Protein AF-A0AAW2TNZ8-F1 (afdb_monomer_lite)

Foldseek 3Di:
DDDDDQAAEDALVVLCVQAQFCLAAQLNDPQCRVVFPWDAQPVRRGIDNFPRCVLDDPQPDVVQVPCDPGQHPHHHNHHRDDGDALVRVCVVLVLFAAPPDQPPDAPPCDPPRGRRRHRHPLVVPPCQSVRSHHYHYDVVVVVVVVCCVVVVDPPPPPVNPRSD

pLDDT: mean 74.81, std 17.18, range [28.12, 92.56]

Sequence (164 aa):
MEAALMWTVNDLPAYGMASGWSTAGVMGCPICMDDIRAFHLPHGRKACYFNCHRQFLLEHHPYRRNKKAFTKNRVENKVARPRLSENQLLDWVADSSPVVEIPLSLPDDYGNNHKWTKKSIFWDLPYWSKLLIRHNFDVMHIEKMYLIIYSTWPWTSRVRRRII

InterPro domains:
  IPR004242 Transposon, En/Spm-like [PF02992] (1-94)

Radius of gyration: 18.15 Å; chains: 1; bounding box: 38×36×54 Å

Organism: NCBI:txid2727402

Secondary structure (DSSP, 8-state):
-------EEE-HHHHHHHH-B--SSTT--TTTGGG---EE-TTT--EE-TTGGGGGS-TT-HHHH-TTTSSTT----PPPPPPPPHHHHHHHHHTSPBTTS--SS--TTBTTTB-B-SB-GGGGSTTGGG-S-SEEE-HHHHHHHHHHHHHS---TTTGGGT--

Structure (mmCIF, N/CA/C/O backbone):
data_AF-A0AAW2TNZ8-F1
#
_entry.id   AF-A0AAW2TNZ8-F1
#
loop_
_atom_site.group_PDB
_atom_site.id
_atom_site.type_symbol
_atom_site.label_atom_id
_atom_site.label_alt_id
_atom_site.label_comp_id
_atom_site.label_asym_id
_atom_site.label_entity_id
_atom_site.label_seq_id
_atom_site.pdbx_PDB_ins_code
_atom_site.Cartn_x
_atom_site.Cartn_y
_atom_site.Cartn_z
_atom_site.occupancy
_atom_site.B_iso_or_equiv
_atom_site.auth_seq_id
_atom_site.auth_comp_id
_atom_site.auth_asym_id
_atom_site.auth_atom_id
_atom_site.pdbx_PDB_model_num
ATOM 1 N N . MET A 1 1 ? 16.451 -16.918 -26.830 1.00 61.16 1 MET A N 1
ATOM 2 C CA . MET A 1 1 ? 15.992 -17.199 -25.454 1.00 61.16 1 MET A CA 1
ATOM 3 C C . MET A 1 1 ? 15.198 -15.985 -25.021 1.00 61.16 1 MET A C 1
ATOM 5 O O . MET A 1 1 ? 15.759 -14.899 -25.022 1.00 61.16 1 MET A O 1
ATOM 9 N N . GLU A 1 2 ? 13.905 -16.148 -24.766 1.00 82.12 2 GLU A N 1
ATOM 10 C CA . GLU A 1 2 ? 13.036 -15.070 -24.285 1.00 82.12 2 GLU A CA 1
ATOM 11 C C . GLU A 1 2 ? 12.806 -15.268 -22.786 1.00 82.12 2 GLU A C 1
ATOM 13 O O . GLU A 1 2 ? 12.616 -16.398 -22.334 1.00 82.12 2 GLU A O 1
ATOM 18 N N . ALA A 1 3 ? 12.868 -14.186 -22.014 1.00 86.25 3 ALA A N 1
ATOM 19 C CA . ALA A 1 3 ? 12.647 -14.201 -20.574 1.00 86.25 3 ALA A CA 1
ATOM 20 C C . ALA A 1 3 ? 11.565 -13.178 -20.214 1.00 86.25 3 ALA A C 1
ATOM 22 O O . ALA A 1 3 ? 11.548 -12.069 -20.748 1.00 86.25 3 ALA A O 1
ATOM 23 N N . ALA A 1 4 ? 10.673 -13.550 -19.296 1.00 89.69 4 ALA A N 1
ATOM 24 C CA . ALA A 1 4 ? 9.608 -12.688 -18.801 1.00 89.69 4 ALA A CA 1
ATOM 25 C C . ALA A 1 4 ? 9.697 -12.550 -17.276 1.00 89.69 4 ALA A C 1
ATOM 27 O O . ALA A 1 4 ? 9.891 -13.534 -16.561 1.00 89.69 4 ALA A O 1
ATOM 28 N N . LEU A 1 5 ? 9.535 -11.325 -16.774 1.00 90.06 5 LEU A N 1
ATOM 29 C CA . LEU A 1 5 ? 9.490 -11.018 -15.349 1.00 90.06 5 LEU A CA 1
ATOM 30 C C . LEU A 1 5 ? 8.043 -11.116 -14.853 1.00 90.06 5 LEU A C 1
ATOM 32 O O . LEU A 1 5 ? 7.221 -10.262 -15.166 1.00 90.06 5 LEU A O 1
ATOM 36 N N . MET A 1 6 ? 7.724 -12.136 -14.058 1.00 89.38 6 MET A N 1
ATOM 37 C CA . MET A 1 6 ? 6.356 -12.331 -13.554 1.00 89.38 6 MET A CA 1
ATOM 38 C C . MET A 1 6 ? 6.033 -11.464 -12.332 1.00 89.38 6 MET A C 1
ATOM 40 O O . MET A 1 6 ? 4.951 -10.895 -12.251 1.00 89.38 6 MET A O 1
ATOM 44 N N . TRP A 1 7 ? 6.952 -11.381 -11.368 1.00 91.31 7 TRP A N 1
ATOM 45 C CA . TRP A 1 7 ? 6.825 -10.543 -10.176 1.00 91.31 7 TRP A CA 1
ATOM 46 C C . TRP A 1 7 ? 8.186 -10.347 -9.509 1.00 91.31 7 TRP A C 1
ATOM 48 O O . TRP A 1 7 ? 9.113 -11.132 -9.705 1.00 91.31 7 TRP A O 1
ATOM 58 N N . THR A 1 8 ? 8.287 -9.339 -8.648 1.00 90.81 8 THR A N 1
ATOM 59 C CA . THR A 1 8 ? 9.440 -9.135 -7.757 1.00 90.81 8 THR A CA 1
ATOM 60 C C . THR A 1 8 ? 9.052 -9.458 -6.318 1.00 90.81 8 THR A C 1
ATOM 62 O O . THR A 1 8 ? 7.963 -9.069 -5.902 1.00 90.81 8 THR A O 1
ATOM 65 N N . VAL A 1 9 ? 9.925 -10.094 -5.539 1.00 90.50 9 VAL A N 1
ATOM 66 C CA . VAL A 1 9 ? 9.721 -10.315 -4.097 1.00 90.50 9 VAL A CA 1
ATOM 67 C C . VAL A 1 9 ? 10.623 -9.348 -3.339 1.00 90.50 9 VAL A C 1
ATOM 69 O O . VAL A 1 9 ? 11.839 -9.424 -3.471 1.00 90.50 9 VAL A O 1
ATOM 72 N N . ASN A 1 10 ? 10.027 -8.419 -2.594 1.00 87.88 10 ASN A N 1
ATOM 73 C CA . ASN A 1 10 ? 10.745 -7.334 -1.930 1.00 87.88 10 ASN A CA 1
ATOM 74 C C . ASN A 1 10 ? 10.295 -7.190 -0.474 1.00 87.88 10 ASN A C 1
ATOM 76 O O . ASN A 1 10 ? 9.131 -7.434 -0.145 1.00 87.88 10 ASN A O 1
ATOM 80 N N . ASP A 1 11 ? 11.177 -6.703 0.392 1.00 87.06 11 ASP A N 1
ATOM 81 C CA . ASP A 1 11 ? 10.756 -6.148 1.676 1.00 87.06 11 ASP A CA 1
ATOM 82 C C . ASP A 1 11 ? 10.004 -4.809 1.479 1.00 87.06 11 ASP A C 1
ATOM 84 O O . ASP A 1 11 ? 9.852 -4.306 0.363 1.00 87.06 11 ASP A O 1
ATOM 88 N N . LEU A 1 12 ? 9.465 -4.225 2.554 1.00 80.19 12 LEU A N 1
ATOM 89 C CA . LEU A 1 12 ? 8.637 -3.016 2.445 1.00 80.19 12 LEU A CA 1
ATOM 90 C C . LEU A 1 12 ? 9.410 -1.780 1.916 1.00 80.19 12 LEU A C 1
ATOM 92 O O . LEU A 1 12 ? 8.848 -1.046 1.095 1.00 80.19 12 LEU A O 1
ATOM 96 N N . PRO A 1 13 ? 10.669 -1.516 2.323 1.00 83.81 13 PRO A N 1
ATOM 97 C CA . PRO A 1 13 ? 11.474 -0.449 1.725 1.00 83.81 13 PRO A CA 1
ATOM 98 C C . PRO A 1 13 ? 11.820 -0.697 0.251 1.00 83.81 13 PRO A C 1
ATOM 100 O O . PRO A 1 13 ? 11.603 0.191 -0.580 1.00 83.81 13 PRO A O 1
ATOM 103 N N . ALA A 1 14 ? 12.300 -1.893 -0.106 1.00 87.19 14 ALA A N 1
ATOM 104 C CA . ALA A 1 14 ? 12.645 -2.216 -1.487 1.00 87.19 14 ALA A CA 1
ATOM 105 C C . ALA A 1 14 ? 11.408 -2.234 -2.385 1.00 87.19 14 ALA A C 1
ATOM 107 O O . ALA A 1 14 ? 11.492 -1.795 -3.530 1.00 87.19 14 ALA A O 1
ATOM 108 N N . TYR A 1 15 ? 10.238 -2.620 -1.864 1.00 87.56 15 TYR A N 1
ATOM 109 C CA . TYR A 1 15 ? 8.968 -2.477 -2.572 1.00 87.56 15 TYR A CA 1
ATOM 110 C C . TYR A 1 15 ? 8.757 -1.029 -3.015 1.00 87.56 15 TYR A C 1
ATOM 112 O O . TYR A 1 15 ? 8.417 -0.780 -4.173 1.00 87.56 15 TYR A O 1
ATOM 120 N N . GLY A 1 16 ? 8.947 -0.065 -2.110 1.00 86.94 16 GLY A N 1
ATOM 121 C CA . GLY A 1 16 ? 8.733 1.342 -2.435 1.00 86.94 16 GLY A CA 1
ATOM 122 C C . GLY A 1 16 ? 9.697 1.840 -3.510 1.00 86.94 16 GLY A C 1
ATOM 123 O O . GLY A 1 16 ? 9.293 2.517 -4.453 1.00 86.94 16 GLY A O 1
ATOM 124 N N . MET A 1 17 ?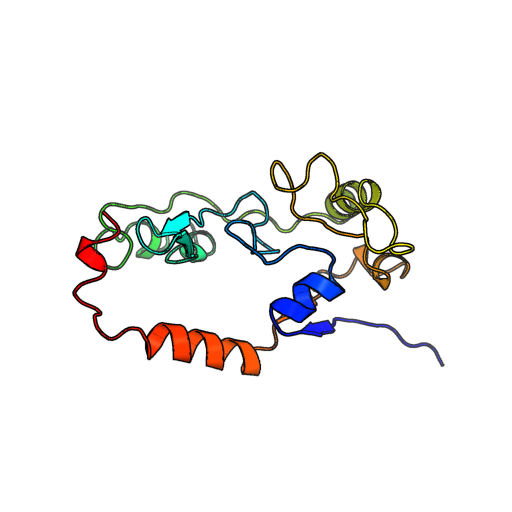 10.957 1.409 -3.441 1.00 85.62 17 MET A N 1
ATOM 125 C CA . MET A 1 17 ? 11.956 1.728 -4.463 1.00 85.62 17 MET A CA 1
ATOM 126 C C . MET A 1 17 ? 11.677 1.059 -5.814 1.00 85.62 17 MET A C 1
ATOM 128 O O . MET A 1 17 ? 11.908 1.682 -6.849 1.00 85.62 17 MET A O 1
ATOM 132 N N . ALA A 1 18 ? 11.205 -0.186 -5.818 1.00 87.81 18 ALA A N 1
ATOM 133 C CA . ALA A 1 18 ? 10.949 -0.966 -7.026 1.00 87.81 18 ALA A CA 1
ATOM 134 C C . ALA A 1 18 ? 9.658 -0.538 -7.731 1.00 87.81 18 ALA A C 1
ATOM 136 O O . ALA A 1 18 ? 9.623 -0.470 -8.956 1.00 87.81 18 ALA A O 1
ATOM 137 N N . SER A 1 19 ? 8.608 -0.238 -6.968 1.00 86.19 19 SER A N 1
ATOM 138 C CA . SER A 1 19 ? 7.322 0.213 -7.508 1.00 86.19 19 SER A CA 1
ATOM 139 C C . SER A 1 19 ? 7.322 1.695 -7.862 1.00 86.19 19 SER A C 1
ATOM 141 O O . SER A 1 19 ? 6.662 2.084 -8.818 1.00 86.19 19 SER A O 1
ATOM 143 N N . GLY A 1 20 ? 8.069 2.511 -7.114 1.00 86.50 20 GLY A N 1
ATOM 144 C CA . GLY A 1 20 ? 7.953 3.966 -7.149 1.00 86.50 20 GLY A CA 1
ATOM 145 C C . GLY A 1 20 ? 6.859 4.512 -6.229 1.00 86.50 20 GLY A C 1
ATOM 146 O O . GLY A 1 20 ? 6.628 5.715 -6.222 1.00 86.50 20 GLY A O 1
ATOM 147 N N . TRP A 1 21 ? 6.188 3.670 -5.435 1.00 85.50 21 TRP A N 1
ATOM 148 C CA . TRP A 1 21 ? 5.239 4.108 -4.409 1.00 85.50 21 TRP A CA 1
ATOM 149 C C . TRP A 1 21 ? 5.948 4.341 -3.072 1.00 85.50 21 TRP A C 1
ATOM 151 O O . TRP A 1 21 ? 6.548 3.425 -2.511 1.00 85.50 21 TRP A O 1
ATOM 161 N N . SER A 1 22 ? 5.842 5.539 -2.497 1.00 85.00 22 SER A N 1
ATOM 162 C CA . SER A 1 22 ? 6.395 5.806 -1.167 1.00 85.00 22 SER A CA 1
ATOM 163 C C . SER A 1 22 ? 5.628 5.042 -0.085 1.00 85.00 22 SER A C 1
ATOM 165 O O . SER A 1 22 ? 4.448 5.281 0.177 1.00 85.00 22 SER A O 1
ATOM 167 N N . THR A 1 23 ? 6.327 4.131 0.593 1.00 83.50 23 THR A N 1
ATOM 168 C CA . THR A 1 23 ? 5.791 3.332 1.707 1.00 83.50 23 THR A CA 1
ATOM 169 C C . THR A 1 23 ? 5.857 4.062 3.054 1.00 83.50 23 THR A C 1
ATOM 171 O O . THR A 1 23 ? 5.410 3.539 4.076 1.00 83.50 23 THR A O 1
ATOM 174 N N . ALA A 1 24 ? 6.376 5.294 3.080 1.00 82.38 24 ALA A N 1
ATOM 175 C CA . ALA A 1 24 ? 6.514 6.095 4.291 1.00 82.38 24 ALA A CA 1
ATOM 176 C C . ALA A 1 24 ? 5.186 6.745 4.721 1.00 82.38 24 ALA A C 1
ATOM 178 O O . ALA A 1 24 ? 4.361 7.131 3.894 1.00 82.38 24 ALA A O 1
ATOM 179 N N . GLY A 1 25 ? 4.995 6.961 6.025 1.00 83.38 25 GLY A N 1
ATOM 180 C CA . GLY A 1 25 ? 3.825 7.660 6.580 1.00 83.38 25 GLY A CA 1
ATOM 181 C C . GLY A 1 25 ? 2.534 6.832 6.554 1.00 83.38 25 GLY A C 1
ATOM 182 O O . GLY A 1 25 ? 2.586 5.609 6.567 1.00 83.38 25 GLY A O 1
ATOM 183 N N . VAL A 1 26 ? 1.372 7.500 6.570 1.00 83.06 26 VAL A N 1
ATOM 184 C CA . VAL A 1 26 ? 0.034 6.870 6.692 1.00 83.06 26 VAL A CA 1
ATOM 185 C C . VAL A 1 26 ? -0.470 6.229 5.392 1.00 83.06 26 VAL A C 1
ATOM 187 O O . VAL A 1 26 ? -1.024 5.137 5.431 1.00 83.06 26 VAL A O 1
ATOM 190 N N . MET A 1 27 ? -0.222 6.852 4.236 1.00 83.94 27 MET A N 1
ATOM 191 C CA . MET A 1 27 ? -0.556 6.293 2.910 1.00 83.94 27 MET A CA 1
ATOM 192 C C . MET A 1 27 ? 0.493 5.293 2.382 1.00 83.94 27 MET A C 1
ATOM 194 O O . MET A 1 27 ? 0.796 5.259 1.197 1.00 83.94 27 MET A O 1
ATOM 198 N N . GLY A 1 28 ? 1.118 4.506 3.258 1.00 81.50 28 GLY A N 1
ATOM 199 C CA . GLY A 1 28 ? 2.214 3.615 2.863 1.00 81.50 28 GLY A CA 1
ATOM 200 C C . GLY A 1 28 ? 1.768 2.310 2.200 1.00 81.50 28 GLY A C 1
ATOM 201 O O . GLY A 1 28 ? 2.595 1.598 1.639 1.00 81.50 28 GLY A O 1
ATOM 202 N N . CYS A 1 29 ? 0.478 1.968 2.251 1.00 81.44 29 CYS A N 1
ATOM 203 C CA . CYS A 1 29 ? -0.018 0.728 1.660 1.00 81.44 29 CYS A CA 1
ATOM 204 C C . CYS A 1 29 ? -0.225 0.893 0.148 1.00 81.44 29 CYS A C 1
ATOM 206 O O . CYS A 1 29 ? -1.096 1.664 -0.242 1.00 81.44 29 CYS A O 1
ATOM 208 N N . PRO A 1 30 ? 0.458 0.116 -0.704 1.00 78.38 30 PRO A N 1
ATOM 209 C CA . PRO A 1 30 ? 0.311 0.215 -2.156 1.00 78.38 30 PRO A CA 1
ATOM 210 C C . PRO A 1 30 ? -0.996 -0.400 -2.685 1.00 78.38 30 PRO A C 1
ATOM 212 O O . PRO A 1 30 ? -1.327 -0.231 -3.850 1.00 78.38 30 PRO A O 1
ATOM 215 N N . ILE A 1 31 ? -1.734 -1.137 -1.845 1.00 80.06 31 ILE A N 1
ATOM 216 C CA . ILE A 1 31 ? -3.024 -1.747 -2.205 1.00 80.06 31 ILE A CA 1
ATOM 217 C C . ILE A 1 31 ? -4.168 -0.776 -1.906 1.00 80.06 31 ILE A C 1
ATOM 219 O O . ILE A 1 31 ? -5.019 -0.533 -2.752 1.00 80.06 31 ILE A O 1
ATOM 223 N N . CYS A 1 32 ? -4.192 -0.229 -0.688 1.00 81.19 32 CYS A N 1
ATOM 224 C CA . CYS A 1 32 ? -5.216 0.736 -0.285 1.00 81.19 32 CYS A CA 1
ATOM 225 C C . CYS A 1 32 ? -4.928 2.135 -0.838 1.00 81.19 32 CYS A C 1
ATOM 227 O O . CYS A 1 32 ? -5.863 2.879 -1.092 1.00 81.19 32 CYS A O 1
ATOM 229 N N . MET A 1 33 ? -3.650 2.482 -1.007 1.00 81.19 33 MET A N 1
ATOM 230 C CA . MET A 1 33 ? -3.176 3.796 -1.438 1.00 81.19 33 MET A CA 1
ATOM 231 C C . MET A 1 33 ? -3.754 4.929 -0.570 1.00 81.19 33 MET A C 1
ATOM 233 O O . MET A 1 33 ? -3.638 4.879 0.656 1.00 81.19 33 MET A O 1
ATOM 237 N N . ASP A 1 34 ? -4.371 5.922 -1.199 1.00 80.56 34 ASP A N 1
ATOM 238 C CA . ASP A 1 34 ? -5.124 7.037 -0.617 1.00 80.56 34 ASP A CA 1
ATOM 239 C C . ASP A 1 34 ? -6.370 6.589 0.164 1.00 80.56 34 ASP A C 1
ATOM 241 O O . ASP A 1 34 ? -6.794 7.256 1.105 1.00 80.56 34 ASP A O 1
ATOM 245 N N . ASP A 1 35 ? -6.920 5.411 -0.137 1.00 81.88 35 ASP A N 1
ATOM 246 C CA . ASP A 1 35 ? -8.146 4.904 0.486 1.00 81.88 35 ASP A CA 1
ATOM 247 C C . ASP A 1 35 ? -7.924 4.322 1.902 1.00 81.88 35 ASP A C 1
ATOM 249 O O . ASP A 1 35 ? -8.864 3.881 2.585 1.00 81.88 35 ASP A O 1
ATOM 253 N N . ILE A 1 36 ? -6.672 4.306 2.376 1.00 83.12 36 ILE A N 1
ATOM 254 C CA . ILE A 1 36 ? -6.300 3.696 3.651 1.00 83.12 36 ILE A CA 1
ATOM 255 C C . ILE A 1 36 ? -6.752 4.502 4.871 1.00 83.12 36 ILE A C 1
ATOM 257 O O . ILE A 1 36 ? -6.577 5.709 4.966 1.00 83.12 36 ILE A O 1
ATOM 261 N N . ARG A 1 37 ? -7.256 3.799 5.895 1.00 80.25 37 ARG A N 1
ATOM 262 C CA . ARG A 1 37 ? -7.691 4.401 7.173 1.00 80.25 37 ARG A CA 1
ATOM 263 C C . ARG A 1 37 ? -6.628 4.380 8.272 1.00 80.25 37 ARG A C 1
ATOM 265 O O . ARG A 1 37 ? -6.973 4.328 9.458 1.00 80.25 37 ARG A O 1
ATOM 272 N N . ALA A 1 38 ? -5.359 4.345 7.880 1.00 83.81 38 ALA A N 1
ATOM 273 C CA . ALA A 1 38 ? -4.254 4.423 8.821 1.00 83.81 38 ALA A CA 1
ATOM 274 C C . ALA A 1 38 ? -4.224 5.809 9.484 1.00 83.81 38 ALA A C 1
ATOM 276 O O . ALA A 1 38 ? -4.801 6.773 8.986 1.00 83.81 38 ALA A O 1
ATOM 277 N N . PHE A 1 39 ? -3.599 5.900 10.651 1.00 85.50 39 PHE A N 1
ATOM 278 C CA . PHE A 1 39 ? -3.589 7.123 11.454 1.00 85.50 39 PHE A CA 1
ATOM 279 C C . PHE A 1 39 ? -2.254 7.279 12.172 1.00 85.50 39 PHE A C 1
ATOM 281 O O . PHE A 1 39 ? -1.544 6.300 12.394 1.00 85.50 39 PHE A O 1
ATOM 288 N N . HIS A 1 40 ? -1.901 8.503 12.553 1.00 86.00 40 HIS A N 1
ATOM 289 C CA . HIS A 1 40 ? -0.732 8.734 13.394 1.00 86.00 40 HIS A CA 1
ATOM 290 C C . HIS A 1 40 ? -1.082 8.497 14.864 1.00 86.00 40 HIS A C 1
ATOM 292 O O . HIS A 1 40 ? -2.131 8.927 15.342 1.00 86.00 40 HIS A O 1
ATOM 298 N N . LEU A 1 41 ? -0.197 7.825 15.601 1.00 84.69 41 LEU A N 1
ATOM 299 C CA . LEU A 1 41 ? -0.336 7.706 17.051 1.00 84.69 41 LEU A CA 1
ATOM 300 C C . LEU A 1 41 ? -0.171 9.093 17.698 1.00 84.69 41 LEU A C 1
ATOM 302 O O . LEU A 1 41 ? 0.858 9.722 17.449 1.00 84.69 41 LEU A O 1
ATOM 306 N N . PRO A 1 42 ? -1.087 9.545 18.577 1.00 83.44 42 PRO A N 1
ATOM 307 C CA . PRO A 1 42 ? -1.049 10.903 19.135 1.00 83.44 42 PRO A CA 1
ATOM 308 C C . PRO A 1 42 ? 0.281 11.257 19.812 1.00 83.44 42 PRO A C 1
ATOM 310 O O . PRO A 1 42 ? 0.832 12.333 19.608 1.00 83.44 42 PRO A O 1
ATOM 313 N N . HIS A 1 43 ? 0.834 10.316 20.579 1.00 84.62 43 HIS A N 1
ATOM 314 C CA . HIS A 1 43 ? 2.061 10.532 21.350 1.00 84.62 43 HIS A CA 1
ATOM 315 C C . HIS A 1 43 ? 3.329 10.069 20.627 1.00 84.62 43 HIS A C 1
ATOM 317 O O . HIS A 1 43 ? 4.413 10.562 20.912 1.00 84.62 43 HIS A O 1
ATOM 323 N N . GLY A 1 44 ? 3.207 9.114 19.700 1.00 81.88 44 GLY A N 1
ATOM 324 C CA . GLY A 1 44 ? 4.354 8.555 18.982 1.00 81.88 44 GLY A CA 1
ATOM 325 C C . GLY A 1 44 ? 4.625 9.222 17.638 1.00 81.88 44 GLY A C 1
ATOM 326 O O . GLY A 1 44 ? 5.700 9.022 17.085 1.00 81.88 44 GLY A O 1
ATOM 327 N N . ARG A 1 45 ? 3.638 9.935 17.074 1.00 81.38 45 ARG A N 1
ATOM 328 C CA . ARG A 1 45 ? 3.627 10.504 15.711 1.00 81.38 45 ARG A CA 1
ATOM 329 C C . ARG A 1 45 ? 3.982 9.510 14.592 1.00 81.38 45 ARG A C 1
ATOM 331 O O . ARG A 1 45 ? 4.156 9.902 13.448 1.00 81.38 45 ARG A O 1
ATOM 338 N N . LYS A 1 46 ? 4.053 8.212 14.901 1.00 83.94 46 LYS A N 1
ATOM 339 C CA . LYS A 1 46 ? 4.282 7.127 13.945 1.00 83.94 46 LYS A CA 1
ATOM 340 C C . LYS A 1 46 ? 2.968 6.737 13.286 1.00 83.94 46 LYS A C 1
ATOM 342 O O . LYS A 1 46 ? 1.933 6.685 13.956 1.00 83.94 46 LYS A O 1
ATOM 347 N N . ALA A 1 47 ? 3.026 6.436 11.993 1.00 84.56 47 ALA A N 1
ATOM 348 C CA . ALA A 1 47 ? 1.900 5.871 11.267 1.00 84.56 47 ALA A CA 1
ATOM 349 C C . ALA A 1 47 ? 1.541 4.489 11.832 1.00 84.56 47 ALA A C 1
ATOM 351 O O . ALA A 1 47 ? 2.411 3.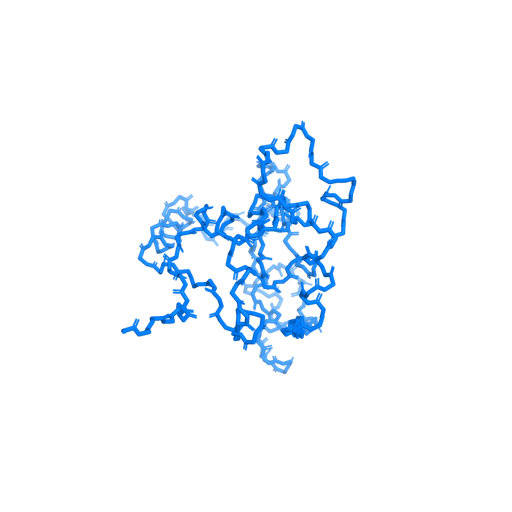659 12.102 1.00 84.56 47 ALA A O 1
ATOM 352 N N . CYS A 1 48 ? 0.250 4.253 12.019 1.00 84.06 48 CYS A N 1
ATOM 353 C CA . CYS A 1 48 ? -0.304 3.032 12.565 1.00 84.06 48 CYS A CA 1
ATOM 354 C C . CYS A 1 48 ? -1.379 2.485 11.630 1.00 84.06 48 CYS A C 1
ATOM 356 O O . CYS A 1 48 ? -2.310 3.186 11.232 1.00 84.06 48 CYS A O 1
ATOM 358 N N . TYR A 1 49 ? -1.257 1.195 11.338 1.00 81.25 49 TYR A N 1
ATOM 359 C CA . TYR A 1 49 ? -2.155 0.440 10.465 1.00 81.25 49 TYR A CA 1
ATOM 360 C C . TYR A 1 49 ? -3.081 -0.494 11.257 1.00 81.25 49 TYR A C 1
ATOM 362 O O . TYR A 1 49 ? -3.755 -1.363 10.697 1.00 81.25 49 TYR A O 1
ATOM 370 N N . PHE A 1 50 ? -3.121 -0.333 12.583 1.00 84.81 50 PHE A N 1
ATOM 371 C CA . PHE A 1 50 ? -3.899 -1.187 13.470 1.00 84.81 50 PHE A CA 1
ATOM 372 C C . PHE A 1 50 ? -5.380 -1.183 13.067 1.00 84.81 50 PHE A C 1
ATOM 374 O O . PHE A 1 50 ? -5.993 -0.133 12.877 1.00 84.81 50 PHE A O 1
ATOM 381 N N . ASN A 1 51 ? -5.952 -2.381 12.922 1.00 82.75 51 ASN A N 1
ATOM 382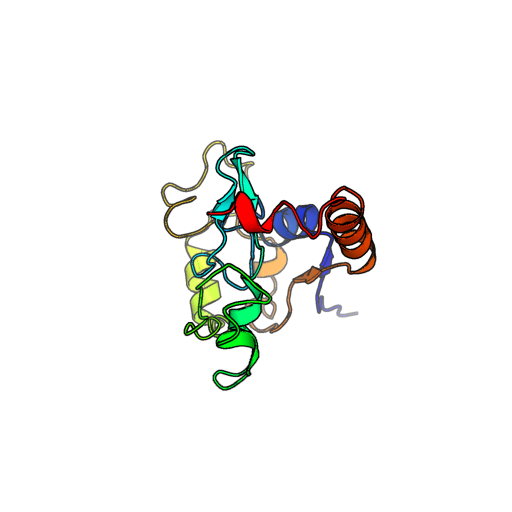 C CA . ASN A 1 51 ? -7.335 -2.640 12.495 1.00 82.75 51 ASN A CA 1
ATOM 383 C C . ASN A 1 51 ? -7.736 -2.150 11.098 1.00 82.75 51 ASN A C 1
ATOM 385 O O . ASN A 1 51 ? -8.908 -2.280 10.742 1.00 82.75 51 ASN A O 1
ATOM 389 N N . CYS A 1 52 ? -6.799 -1.655 10.288 1.00 82.44 52 CYS A N 1
ATOM 390 C CA . CYS A 1 52 ? -7.086 -1.243 8.912 1.00 82.44 52 CYS A CA 1
ATOM 391 C C . CYS A 1 52 ? -7.342 -2.441 7.985 1.00 82.44 52 CYS A C 1
ATOM 393 O O . CYS A 1 52 ? -7.968 -2.285 6.947 1.00 82.44 52 CYS A O 1
ATOM 395 N N . HIS A 1 53 ? -6.920 -3.651 8.363 1.00 84.19 53 HIS A N 1
ATOM 396 C CA . HIS A 1 53 ? -7.129 -4.870 7.576 1.00 84.19 53 HIS A CA 1
ATOM 397 C C . HIS A 1 53 ? -8.587 -5.369 7.577 1.00 84.19 53 HIS A C 1
ATOM 399 O O . HIS A 1 53 ? -8.965 -6.172 6.729 1.00 84.19 53 HIS A O 1
ATOM 405 N N . ARG A 1 54 ? -9.437 -4.901 8.505 1.00 88.12 54 ARG A N 1
ATOM 406 C CA . ARG A 1 54 ? -10.837 -5.361 8.617 1.00 88.12 54 ARG A CA 1
ATOM 407 C C . ARG A 1 54 ? -11.675 -5.033 7.377 1.00 88.12 54 ARG A C 1
ATOM 409 O O . ARG A 1 54 ? -12.666 -5.715 7.137 1.00 88.12 54 ARG A O 1
ATOM 416 N N . GLN A 1 55 ? -11.266 -4.038 6.589 1.00 86.88 55 GLN A N 1
ATOM 417 C CA . GLN A 1 55 ? -11.907 -3.681 5.320 1.00 86.88 55 GLN A CA 1
ATOM 418 C C . GLN A 1 55 ? -11.812 -4.788 4.255 1.00 86.88 55 GLN A C 1
ATOM 420 O O . GLN A 1 55 ? -12.619 -4.806 3.333 1.00 86.88 55 GLN A O 1
ATOM 425 N N . PHE A 1 56 ? -10.867 -5.726 4.391 1.00 87.31 56 PHE A N 1
ATOM 426 C CA . PHE A 1 56 ? -10.703 -6.862 3.474 1.00 87.31 56 PHE A CA 1
ATOM 427 C C . PHE A 1 56 ? -11.556 -8.079 3.848 1.00 87.31 56 PHE A C 1
ATOM 429 O O . PHE A 1 56 ? -11.649 -9.027 3.078 1.00 87.31 56 PHE A O 1
ATOM 436 N N . LEU A 1 57 ? -12.182 -8.074 5.028 1.00 90.00 57 LEU A N 1
ATOM 437 C CA . LEU A 1 57 ? -13.119 -9.127 5.416 1.00 90.00 57 LEU A CA 1
ATOM 438 C C . LEU A 1 57 ? -14.415 -8.995 4.612 1.00 90.00 57 LEU A C 1
ATOM 440 O O . LEU A 1 57 ? -14.773 -7.890 4.218 1.00 90.00 57 LEU A O 1
ATOM 444 N N . LEU A 1 58 ? -15.181 -10.074 4.454 1.00 89.25 58 LEU A N 1
ATOM 445 C CA . LEU A 1 58 ? -16.531 -9.999 3.877 1.00 89.25 58 LEU A CA 1
ATOM 446 C C . LEU A 1 58 ? -17.416 -9.012 4.651 1.00 89.25 58 LEU A C 1
ATOM 448 O O . LEU A 1 58 ? -17.271 -8.874 5.865 1.00 89.25 58 LEU A O 1
ATOM 452 N N . GLU A 1 59 ? -18.343 -8.340 3.970 1.00 89.69 59 GLU A N 1
ATOM 453 C CA . GLU A 1 59 ? -19.159 -7.258 4.542 1.00 89.69 59 GLU A CA 1
ATOM 454 C C . GLU A 1 59 ? -19.966 -7.685 5.780 1.00 89.69 59 GLU A C 1
ATOM 456 O O . GLU A 1 59 ? -20.078 -6.946 6.761 1.00 89.69 59 GLU A O 1
ATOM 461 N N . HIS A 1 60 ? -20.456 -8.922 5.784 1.00 89.62 60 HIS A N 1
ATOM 462 C CA . HIS A 1 60 ? -21.216 -9.492 6.897 1.00 89.62 60 HIS A CA 1
ATOM 463 C C . HIS A 1 60 ? -20.346 -10.209 7.940 1.00 89.62 60 HIS A C 1
ATOM 465 O O . HIS A 1 60 ? -20.873 -10.812 8.874 1.00 89.62 60 HIS A O 1
ATOM 471 N N . HIS A 1 61 ? -19.016 -10.137 7.828 1.00 92.56 61 HIS A N 1
ATOM 472 C CA . HIS A 1 61 ? -18.122 -10.822 8.753 1.00 92.56 61 HIS A CA 1
ATOM 473 C C . HIS A 1 61 ? -18.284 -10.276 10.191 1.00 92.56 61 HIS A C 1
ATOM 475 O O . HIS A 1 61 ? -18.150 -9.063 10.399 1.00 92.56 61 HIS A O 1
ATOM 481 N N . PRO A 1 62 ? -18.479 -11.122 11.226 1.00 92.00 62 PRO A N 1
ATOM 482 C CA . PRO A 1 62 ? -18.735 -10.674 12.604 1.00 92.00 62 PRO A CA 1
ATOM 483 C C . PRO A 1 62 ? -17.681 -9.702 13.149 1.00 92.00 62 PRO A C 1
ATOM 485 O O . PRO A 1 62 ? -17.985 -8.745 13.868 1.00 92.00 62 PRO A O 1
ATOM 488 N N . TYR A 1 63 ? -16.419 -9.889 12.754 1.00 90.88 63 TYR A N 1
ATOM 489 C CA . TYR A 1 63 ? -15.326 -9.005 13.163 1.00 90.88 63 TYR A CA 1
ATOM 490 C C . TYR A 1 63 ? -15.443 -7.581 12.630 1.00 90.88 63 TYR A C 1
ATOM 492 O O . TYR 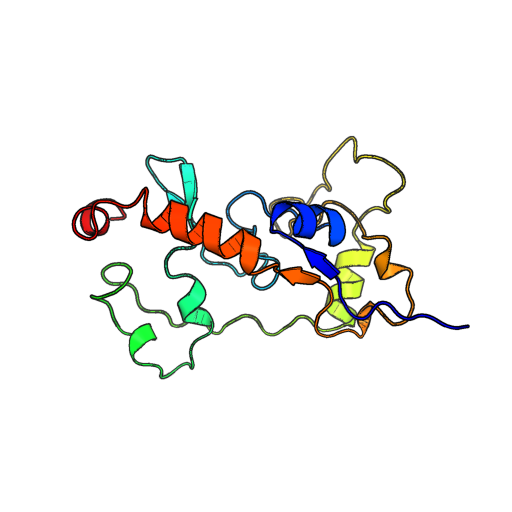A 1 63 ? -14.864 -6.696 13.250 1.00 90.88 63 TYR A O 1
ATOM 500 N N . ARG A 1 64 ? -16.225 -7.294 11.583 1.00 90.62 64 ARG A N 1
ATOM 501 C CA . ARG A 1 64 ? -16.520 -5.912 11.156 1.00 90.62 64 ARG A CA 1
ATOM 502 C C . ARG A 1 64 ? -17.401 -5.157 12.153 1.00 90.62 64 ARG A C 1
ATOM 504 O O . ARG A 1 64 ? -17.255 -3.948 12.301 1.00 90.62 64 ARG A O 1
ATOM 511 N N . ARG A 1 65 ? -18.226 -5.860 12.935 1.00 90.62 65 ARG A N 1
ATOM 512 C CA . ARG A 1 65 ? -19.132 -5.270 13.944 1.00 90.62 65 ARG A CA 1
ATOM 513 C C . ARG A 1 65 ? -18.622 -5.395 15.381 1.00 90.62 65 ARG A C 1
ATOM 515 O O . ARG A 1 65 ? -19.204 -4.823 16.299 1.00 90.62 65 ARG A O 1
ATOM 522 N N . ASN A 1 66 ? -17.508 -6.096 15.590 1.00 88.94 66 ASN A N 1
ATOM 523 C CA . ASN A 1 66 ? -16.933 -6.302 16.915 1.00 88.94 66 ASN A CA 1
ATOM 524 C C . ASN A 1 66 ? -16.299 -5.012 17.479 1.00 88.94 66 ASN A C 1
ATOM 526 O O . ASN A 1 66 ? -15.159 -4.667 17.173 1.00 88.94 66 ASN A O 1
ATOM 530 N N . LYS A 1 67 ? -17.046 -4.318 18.345 1.00 88.19 67 LYS A N 1
ATOM 531 C CA . LYS A 1 67 ? -16.635 -3.076 19.031 1.00 88.19 67 LYS A CA 1
ATOM 532 C C . LYS A 1 67 ? -15.729 -3.301 20.249 1.00 88.19 67 LYS A C 1
ATOM 534 O O . LYS A 1 67 ? -15.239 -2.329 20.824 1.00 88.19 67 LYS A O 1
ATOM 539 N N . LYS A 1 68 ? -15.555 -4.559 20.677 1.00 85.56 68 LYS A N 1
ATOM 540 C CA . LYS A 1 68 ? -14.807 -4.925 21.887 1.00 85.56 68 LYS A CA 1
ATOM 541 C C . LYS A 1 68 ? -13.385 -5.364 21.544 1.00 85.56 68 LYS A C 1
ATOM 543 O O . LYS A 1 68 ? -12.444 -4.808 22.096 1.00 85.56 68 LYS A O 1
ATOM 548 N N . ALA A 1 69 ? -13.207 -6.348 20.663 1.00 84.12 69 ALA A N 1
ATOM 549 C CA . ALA A 1 69 ? -11.898 -6.955 20.386 1.00 84.12 69 ALA A CA 1
ATOM 550 C C . ALA A 1 69 ? -10.916 -6.017 19.659 1.00 84.12 69 ALA A C 1
ATOM 552 O O . ALA A 1 69 ? -9.710 -6.159 19.817 1.00 84.12 69 ALA A O 1
ATOM 553 N N . PHE A 1 70 ? -11.435 -5.044 18.909 1.00 86.81 70 PHE A N 1
ATOM 554 C CA . PHE A 1 70 ? -10.653 -4.124 18.081 1.00 86.81 70 PHE A CA 1
ATOM 555 C C . PHE A 1 70 ? -10.654 -2.700 18.668 1.00 86.81 70 PHE A C 1
ATOM 557 O O . PHE A 1 70 ? -10.743 -2.510 19.882 1.00 86.81 70 PHE A O 1
ATOM 564 N N . THR A 1 71 ? -10.542 -1.680 17.812 1.00 81.94 71 THR A N 1
ATOM 565 C CA . THR A 1 71 ? -10.658 -0.270 18.198 1.00 81.94 71 THR A CA 1
ATOM 566 C C . THR A 1 71 ? -12.004 -0.046 18.883 1.00 81.94 71 THR A C 1
ATOM 568 O O . THR A 1 71 ? -13.056 -0.364 18.317 1.00 81.94 71 THR A O 1
ATOM 571 N N . LYS A 1 72 ? -11.956 0.489 20.109 1.00 83.31 72 LYS A N 1
ATOM 572 C CA . LYS A 1 72 ? -13.132 0.656 20.965 1.00 83.31 72 LYS A CA 1
ATOM 573 C C . LYS A 1 72 ? -14.220 1.417 20.214 1.00 83.31 72 LYS A C 1
ATOM 575 O O . LYS A 1 72 ? -13.955 2.451 19.610 1.00 83.31 72 LYS A O 1
ATOM 580 N N . ASN A 1 73 ? -15.439 0.889 20.266 1.00 85.38 73 ASN A N 1
ATOM 581 C CA . ASN A 1 73 ? -16.632 1.498 19.674 1.00 85.38 73 ASN A CA 1
ATOM 582 C C . ASN A 1 73 ? -16.573 1.721 18.148 1.00 85.38 73 ASN A C 1
ATOM 584 O O . ASN A 1 73 ? -17.441 2.405 17.613 1.00 85.38 73 ASN A O 1
ATOM 588 N N . ARG A 1 74 ? -15.628 1.100 17.423 1.00 85.50 74 ARG A N 1
ATOM 589 C CA . ARG A 1 74 ? -15.473 1.280 15.970 1.00 85.50 74 ARG A CA 1
ATOM 590 C C . ARG A 1 74 ? -15.969 0.079 15.164 1.00 85.50 74 ARG A C 1
ATOM 592 O O . ARG A 1 74 ? -15.454 -1.038 15.277 1.00 85.50 74 ARG A O 1
ATOM 599 N N . VAL A 1 75 ? -16.915 0.340 14.270 1.00 89.19 75 VAL A N 1
ATOM 600 C CA . VAL A 1 75 ? -17.408 -0.616 13.267 1.00 89.19 75 VAL A CA 1
ATOM 601 C C . VAL A 1 75 ? -16.683 -0.375 11.936 1.00 89.19 75 VAL A C 1
ATOM 603 O O . VAL A 1 75 ? -16.377 0.768 11.591 1.00 89.19 75 VAL A O 1
ATOM 606 N N . GLU A 1 76 ? -16.348 -1.450 11.220 1.00 89.50 76 GLU A N 1
ATOM 607 C CA . GLU A 1 76 ? -15.940 -1.374 9.812 1.00 89.50 76 GLU A CA 1
ATOM 608 C C . GLU A 1 76 ? -17.174 -1.503 8.927 1.00 89.50 76 GLU A C 1
ATOM 610 O O . GLU A 1 76 ? -17.806 -2.557 8.924 1.00 89.50 76 GLU A O 1
ATOM 615 N N . ASN A 1 77 ? -17.470 -0.471 8.148 1.00 87.12 77 ASN A N 1
ATOM 616 C CA . ASN A 1 77 ? -18.497 -0.530 7.108 1.00 87.12 77 ASN A CA 1
ATOM 617 C C . ASN A 1 77 ? -17.890 -0.349 5.714 1.00 87.12 77 ASN A C 1
ATOM 619 O O . ASN A 1 77 ? -18.589 -0.505 4.723 1.00 87.12 77 ASN A O 1
ATOM 623 N N . LYS A 1 78 ? -16.597 -0.015 5.617 1.00 83.38 78 LYS A N 1
ATOM 624 C CA . LYS A 1 78 ? -15.971 0.285 4.336 1.00 83.38 78 LYS A CA 1
ATOM 625 C C . LYS A 1 78 ? -15.654 -1.013 3.601 1.00 83.38 78 LYS A C 1
ATOM 627 O O . LYS A 1 78 ? -15.173 -1.979 4.204 1.00 83.38 78 LYS A O 1
ATOM 632 N N . VAL A 1 79 ? -15.946 -1.053 2.311 1.00 83.94 79 VAL A N 1
ATOM 633 C CA . VAL A 1 79 ? -15.514 -2.143 1.434 1.00 83.94 79 VAL A CA 1
ATOM 634 C C . VAL A 1 79 ? -14.078 -1.854 1.014 1.00 83.94 79 VAL A C 1
ATOM 636 O O . VAL A 1 79 ? -13.723 -0.695 0.810 1.00 83.94 79 VAL A O 1
ATOM 639 N N . ALA A 1 80 ? -13.237 -2.886 0.948 1.00 84.06 80 ALA A N 1
ATOM 640 C CA . ALA A 1 80 ? -11.890 -2.725 0.421 1.00 84.06 80 ALA A CA 1
ATOM 641 C C . ALA A 1 80 ? -11.947 -2.120 -0.984 1.00 84.06 80 ALA A C 1
ATOM 643 O O . ALA A 1 80 ? -12.793 -2.515 -1.793 1.00 84.06 80 ALA A O 1
ATOM 644 N N . ARG A 1 81 ? -11.021 -1.203 -1.277 1.00 83.56 81 ARG A N 1
ATOM 645 C CA . ARG A 1 81 ? -10.851 -0.686 -2.632 1.00 83.56 81 ARG A CA 1
ATOM 646 C C . ARG A 1 81 ? -10.724 -1.859 -3.614 1.00 83.56 81 ARG A C 1
ATOM 648 O O . ARG A 1 81 ? -9.933 -2.775 -3.353 1.00 83.56 81 ARG A O 1
ATOM 655 N N . PRO A 1 82 ? -11.463 -1.849 -4.736 1.00 82.31 82 PRO A N 1
ATOM 656 C CA . PRO A 1 82 ? -11.188 -2.762 -5.831 1.00 82.31 82 PRO A CA 1
ATOM 657 C C . PRO A 1 82 ? -9.733 -2.621 -6.282 1.00 82.31 82 PRO A C 1
ATOM 659 O O . PRO A 1 82 ? -9.126 -1.555 -6.158 1.00 82.31 82 PRO A O 1
ATOM 662 N N . ARG A 1 83 ? -9.163 -3.698 -6.825 1.00 78.50 83 ARG A N 1
ATOM 663 C CA . ARG A 1 83 ? -7.862 -3.591 -7.490 1.00 78.50 83 ARG A CA 1
ATOM 664 C C . ARG A 1 83 ? -7.988 -2.587 -8.634 1.00 78.50 83 ARG A C 1
ATOM 666 O O . ARG A 1 83 ? -8.969 -2.635 -9.371 1.00 78.50 83 ARG A O 1
ATOM 673 N N . LEU A 1 84 ? -7.002 -1.703 -8.760 1.00 78.88 84 LEU A N 1
ATOM 674 C CA . LEU A 1 84 ? -6.968 -0.746 -9.859 1.00 78.88 84 LEU A CA 1
ATOM 675 C C . LEU A 1 84 ? -6.912 -1.484 -11.196 1.00 78.88 84 LEU A C 1
ATOM 677 O O . LEU A 1 84 ? -6.193 -2.482 -11.327 1.00 78.88 84 LEU A O 1
ATOM 681 N N . SER A 1 85 ? -7.673 -0.985 -12.168 1.00 79.75 85 SER A N 1
ATOM 682 C CA . SER A 1 85 ? -7.606 -1.486 -13.536 1.00 79.75 85 SER A CA 1
ATOM 683 C C . SER A 1 85 ? -6.291 -1.082 -14.202 1.00 79.75 85 SER A C 1
ATOM 685 O O . SER A 1 85 ? -5.588 -0.181 -13.739 1.00 79.75 85 SER A O 1
ATOM 687 N N . GLU A 1 86 ? -5.964 -1.755 -15.305 1.00 77.06 86 GLU A N 1
ATOM 688 C CA . GLU A 1 86 ? -4.789 -1.446 -16.121 1.00 77.06 86 GLU A CA 1
ATOM 689 C C . GLU A 1 86 ? -4.753 0.033 -16.531 1.00 77.06 86 GLU A C 1
ATOM 691 O O . GLU A 1 86 ? -3.765 0.711 -16.267 1.00 77.06 86 GLU A O 1
ATOM 696 N N . ASN A 1 87 ? -5.855 0.540 -17.092 1.00 78.81 87 ASN A N 1
ATOM 697 C CA . ASN A 1 87 ? -5.955 1.926 -17.554 1.00 78.81 87 ASN A CA 1
ATOM 698 C C . ASN A 1 87 ? -5.768 2.916 -16.408 1.00 78.81 87 ASN A C 1
ATOM 700 O O . ASN A 1 87 ? -4.984 3.841 -16.540 1.00 78.81 87 ASN A O 1
ATOM 704 N N . GLN A 1 88 ? -6.402 2.662 -15.256 1.00 79.62 88 GLN A N 1
ATOM 705 C CA . GLN A 1 88 ? -6.215 3.514 -14.084 1.00 79.62 88 GLN A CA 1
ATOM 706 C C . GLN A 1 88 ? -4.735 3.579 -13.716 1.00 79.62 88 GLN A C 1
ATOM 708 O 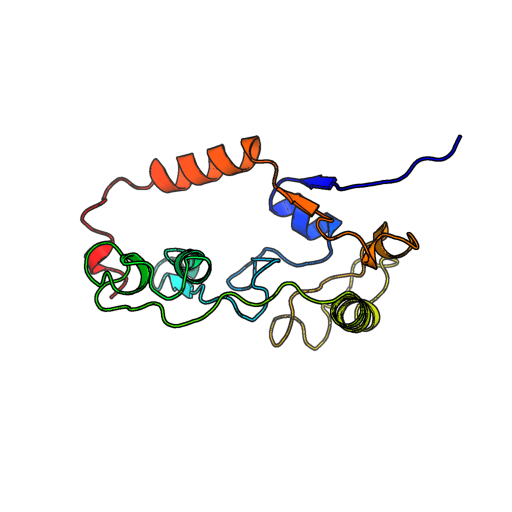O . GLN A 1 88 ? -4.179 4.660 -13.601 1.00 79.62 88 GLN A O 1
ATOM 713 N N . LEU A 1 89 ? -4.075 2.429 -13.566 1.00 77.12 89 LEU A N 1
ATOM 714 C CA . LEU A 1 89 ? -2.654 2.384 -13.221 1.00 77.12 89 LEU A CA 1
ATOM 715 C C . LEU A 1 89 ? -1.771 3.107 -14.239 1.00 77.12 89 LEU A C 1
ATOM 717 O O . LEU A 1 89 ? -0.815 3.758 -13.830 1.00 77.12 89 LEU A O 1
ATOM 721 N N . LEU A 1 90 ? -2.074 2.979 -15.531 1.00 77.69 90 LEU A N 1
ATOM 722 C CA . LEU A 1 90 ? -1.343 3.667 -16.589 1.00 77.69 90 LEU A CA 1
ATOM 723 C C . LEU A 1 90 ? -1.545 5.179 -16.524 1.00 77.69 90 LEU A C 1
ATOM 725 O O . LEU A 1 90 ? -0.545 5.881 -16.608 1.00 77.69 90 LEU A O 1
ATOM 729 N N . ASP A 1 91 ? -2.767 5.664 -16.295 1.00 78.75 91 ASP A N 1
ATOM 730 C CA . ASP A 1 91 ? -3.049 7.094 -16.111 1.00 78.75 91 ASP A CA 1
ATOM 731 C C . ASP A 1 91 ? -2.241 7.646 -14.921 1.00 78.75 91 ASP A C 1
ATOM 733 O O . ASP A 1 91 ? -1.483 8.602 -15.062 1.00 78.75 91 ASP A O 1
ATOM 737 N N . TRP A 1 92 ? -2.276 6.956 -13.772 1.00 73.69 92 TRP A N 1
ATOM 738 C CA . TRP A 1 92 ? -1.510 7.339 -12.574 1.00 73.69 92 TRP A CA 1
ATOM 739 C C . TRP A 1 92 ? 0.011 7.354 -12.794 1.00 73.69 92 TRP A C 1
ATOM 741 O O . TRP A 1 92 ? 0.723 8.140 -12.171 1.00 73.69 92 TRP A O 1
ATOM 751 N N . VAL A 1 93 ? 0.532 6.435 -13.612 1.00 71.19 93 VAL A N 1
ATOM 752 C CA . VAL A 1 93 ? 1.972 6.313 -13.886 1.00 71.19 93 VAL A CA 1
ATOM 753 C C . VAL A 1 93 ? 2.413 7.258 -15.004 1.00 71.19 93 VAL A C 1
ATOM 755 O O . VAL A 1 93 ? 3.562 7.699 -14.991 1.00 71.19 93 VAL A O 1
ATOM 758 N N . ALA A 1 94 ? 1.538 7.587 -15.954 1.00 68.88 94 ALA A N 1
ATOM 759 C CA . ALA A 1 94 ? 1.807 8.554 -17.014 1.00 68.88 94 ALA A CA 1
ATOM 760 C C . ALA A 1 94 ? 2.054 9.956 -16.444 1.00 68.88 94 ALA A C 1
ATOM 762 O O . ALA A 1 94 ? 2.957 10.644 -16.916 1.00 68.88 94 ALA A O 1
ATOM 763 N N . ASP A 1 95 ? 1.346 10.310 -15.371 1.00 64.31 95 ASP A N 1
ATOM 764 C CA . ASP A 1 95 ? 1.542 11.563 -14.634 1.00 64.31 95 ASP A CA 1
ATOM 765 C C . ASP A 1 95 ? 2.830 11.577 -13.784 1.00 64.31 95 ASP A C 1
ATOM 767 O O . ASP A 1 95 ? 3.212 12.609 -13.230 1.00 64.31 95 ASP A O 1
ATOM 771 N N . SER A 1 96 ? 3.532 10.442 -13.661 1.00 63.66 96 SER A N 1
ATOM 772 C CA . SER A 1 96 ? 4.759 10.340 -12.865 1.00 63.66 96 SER A CA 1
ATOM 773 C C . SER A 1 96 ? 6.024 10.518 -13.712 1.00 63.66 96 SER A C 1
ATOM 775 O O . SER A 1 96 ? 6.203 9.875 -14.748 1.00 63.66 96 SER A O 1
ATOM 777 N N . SER A 1 97 ? 6.945 11.366 -13.242 1.00 57.75 97 SER A N 1
ATOM 778 C CA . SER A 1 97 ? 8.199 11.655 -13.945 1.00 57.75 97 SER A CA 1
ATOM 779 C C . SER A 1 97 ? 9.063 10.393 -14.158 1.00 57.75 97 SER A C 1
ATOM 781 O O . SER A 1 97 ? 9.173 9.551 -13.251 1.00 57.75 97 SER A O 1
ATOM 783 N N . PRO A 1 98 ? 9.702 10.239 -15.337 1.00 55.62 98 PRO A N 1
ATOM 784 C CA . PRO A 1 98 ? 10.611 9.130 -15.620 1.00 55.62 98 PRO A CA 1
ATOM 785 C C . PRO A 1 98 ? 11.874 9.164 -14.739 1.00 55.62 98 PRO A C 1
ATOM 787 O O . PRO A 1 98 ? 12.312 10.215 -14.283 1.00 55.62 98 PRO A O 1
ATOM 790 N N . VAL A 1 99 ? 12.478 7.987 -14.532 1.00 53.44 99 VAL A N 1
ATOM 791 C CA . VAL A 1 99 ? 13.582 7.664 -13.588 1.00 53.44 99 VAL A CA 1
ATOM 792 C C . VAL A 1 99 ? 14.921 8.375 -13.836 1.00 53.44 99 VAL A C 1
ATOM 794 O O . VAL A 1 99 ? 15.894 8.090 -13.144 1.00 53.44 99 VAL A O 1
ATOM 797 N N . VAL A 1 100 ? 15.017 9.302 -14.785 1.00 49.31 100 VAL A N 1
ATOM 798 C CA . VAL A 1 100 ? 16.326 9.796 -15.245 1.00 49.31 100 VAL A CA 1
ATOM 799 C C . VAL A 1 100 ? 17.057 10.629 -14.186 1.00 49.31 100 VAL A C 1
ATOM 801 O O . VAL A 1 100 ? 18.283 10.652 -14.182 1.00 49.31 100 VAL A O 1
ATOM 804 N N . GLU A 1 101 ? 16.359 11.219 -13.219 1.00 45.00 101 GLU A N 1
ATOM 805 C CA . GLU A 1 101 ? 16.997 12.004 -12.164 1.00 45.00 101 GLU A CA 1
ATOM 806 C C . GLU A 1 101 ? 16.376 11.656 -10.812 1.00 45.00 101 GLU A C 1
ATOM 808 O O . GLU A 1 101 ? 15.163 11.477 -10.693 1.00 45.00 101 GLU A O 1
ATOM 813 N N . ILE A 1 102 ? 17.210 11.540 -9.773 1.00 50.53 102 ILE A N 1
ATOM 814 C CA . ILE A 1 102 ? 16.736 11.650 -8.389 1.00 50.53 102 ILE A CA 1
ATOM 815 C C . ILE A 1 102 ? 15.887 12.923 -8.369 1.00 50.53 102 ILE A C 1
ATOM 817 O O . ILE A 1 102 ? 16.453 13.979 -8.657 1.00 50.53 102 ILE A O 1
ATOM 821 N N . PRO A 1 103 ? 14.571 12.861 -8.099 1.00 51.66 103 PRO A N 1
ATOM 822 C CA . PRO A 1 103 ? 13.754 14.054 -8.189 1.00 51.66 103 PRO A CA 1
ATOM 823 C C . PRO A 1 103 ? 14.314 15.066 -7.190 1.00 51.66 103 PRO A C 1
ATOM 825 O O . PRO A 1 103 ? 14.268 14.835 -5.980 1.00 51.66 103 PRO A O 1
ATOM 828 N N . LEU A 1 104 ? 14.893 16.162 -7.693 1.00 54.62 104 LEU A N 1
ATOM 829 C CA . LEU A 1 104 ? 15.325 17.300 -6.872 1.00 54.62 104 LEU A CA 1
ATOM 830 C C . LEU A 1 104 ? 14.133 17.869 -6.081 1.00 54.62 104 LEU A C 1
ATOM 832 O O . LEU A 1 104 ? 14.315 18.462 -5.019 1.00 54.62 104 LEU A O 1
ATOM 836 N N . SER A 1 105 ? 12.916 17.611 -6.567 1.00 59.44 105 SER A N 1
ATOM 837 C CA . SER A 1 105 ? 11.638 17.895 -5.929 1.00 59.44 105 SER A CA 1
ATOM 838 C C . SER A 1 105 ? 10.659 16.729 -6.106 1.00 59.44 105 SER A C 1
ATOM 840 O O . SER A 1 105 ? 10.640 16.049 -7.130 1.00 59.44 105 SER A O 1
ATOM 842 N N . LEU A 1 106 ? 9.831 16.490 -5.087 1.00 66.06 106 LEU A N 1
ATOM 843 C CA . LEU A 1 106 ? 8.684 15.583 -5.186 1.00 66.06 106 LEU A CA 1
ATOM 844 C C . LEU A 1 106 ? 7.630 16.183 -6.142 1.00 66.06 106 LEU A C 1
ATOM 846 O O . LEU A 1 106 ? 7.577 17.408 -6.248 1.00 66.06 106 LEU A O 1
ATOM 850 N N . PRO A 1 107 ? 6.790 15.364 -6.807 1.00 67.56 107 PRO A N 1
ATOM 851 C CA . PRO A 1 107 ? 5.674 15.870 -7.612 1.00 67.56 107 PRO A CA 1
ATOM 852 C C . PRO A 1 107 ? 4.755 16.797 -6.802 1.00 67.56 107 PRO A C 1
ATOM 854 O O . PRO A 1 107 ? 4.556 16.552 -5.612 1.00 67.56 107 PRO A O 1
ATOM 857 N N . ASP A 1 108 ? 4.157 17.806 -7.440 1.00 64.12 108 ASP A N 1
ATOM 858 C CA . ASP A 1 108 ? 3.345 18.835 -6.761 1.00 64.12 108 ASP A CA 1
ATOM 859 C C . ASP A 1 108 ? 2.157 18.252 -5.962 1.00 64.12 108 ASP A C 1
ATOM 861 O O . ASP A 1 108 ? 1.830 18.741 -4.880 1.00 64.12 108 ASP A O 1
ATOM 865 N N . ASP A 1 109 ? 1.572 17.144 -6.431 1.00 68.56 109 ASP A N 1
ATOM 866 C CA . ASP A 1 109 ? 0.456 16.442 -5.773 1.00 68.56 109 ASP A CA 1
ATOM 867 C C . ASP A 1 109 ? 0.890 15.340 -4.782 1.00 68.56 109 ASP A C 1
ATOM 869 O O . ASP A 1 109 ? 0.055 14.630 -4.191 1.00 68.56 109 ASP A O 1
ATOM 873 N N . TYR A 1 110 ? 2.200 15.195 -4.546 1.00 70.69 110 TYR A N 1
ATOM 874 C CA . TYR A 1 110 ? 2.746 14.197 -3.634 1.00 70.69 110 TYR A CA 1
ATOM 875 C C . TYR A 1 110 ? 2.275 14.426 -2.193 1.00 70.69 110 TYR A C 1
ATOM 877 O O . TYR A 1 110 ? 2.495 15.466 -1.577 1.00 70.69 110 TYR A O 1
ATOM 885 N N . GLY A 1 111 ? 1.683 13.389 -1.604 1.00 68.44 111 GLY A N 1
ATOM 886 C CA . GLY A 1 111 ? 1.198 13.407 -0.228 1.00 68.44 111 GLY A CA 1
ATOM 887 C C . GLY A 1 111 ? -0.224 13.943 -0.061 1.00 68.44 111 GLY A C 1
ATOM 888 O O . GLY A 1 111 ? -0.767 13.765 1.030 1.00 68.44 111 GLY A O 1
ATOM 889 N N . ASN A 1 112 ? -0.834 14.499 -1.113 1.00 69.94 112 ASN A N 1
ATOM 890 C CA . ASN A 1 112 ? -2.247 14.883 -1.127 1.00 69.94 112 ASN A CA 1
ATOM 891 C C . ASN A 1 112 ? -3.106 13.754 -1.708 1.00 69.94 112 ASN A C 1
ATOM 893 O O . ASN A 1 112 ? -3.849 13.110 -0.970 1.00 69.94 112 ASN A O 1
ATOM 897 N N . ASN A 1 113 ? -2.941 13.468 -3.005 1.00 66.94 113 ASN A N 1
ATOM 898 C CA . ASN A 1 113 ? -3.764 12.491 -3.730 1.00 66.94 113 ASN A CA 1
ATOM 899 C C . ASN A 1 113 ? -3.022 11.172 -4.001 1.00 66.94 113 ASN A C 1
ATOM 901 O O . ASN A 1 113 ? -3.647 10.118 -4.104 1.00 66.94 113 ASN A O 1
ATOM 905 N N . HIS A 1 114 ? -1.686 11.199 -4.078 1.00 75.88 114 HIS A N 1
ATOM 906 C CA . HIS A 1 114 ? -0.864 10.002 -4.269 1.00 75.88 114 HIS A CA 1
ATOM 907 C C . HIS A 1 114 ? 0.493 10.079 -3.578 1.00 75.88 114 HIS A C 1
ATOM 909 O O . HIS A 1 114 ? 0.922 11.114 -3.076 1.00 75.88 114 HIS A O 1
ATOM 915 N N . LYS A 1 115 ? 1.195 8.942 -3.572 1.00 79.75 115 LYS A N 1
ATOM 916 C CA . LYS A 1 115 ? 2.564 8.809 -3.063 1.00 79.75 115 LYS A CA 1
ATOM 917 C C . LYS A 1 115 ? 3.559 8.257 -4.074 1.00 79.75 115 LYS A C 1
ATOM 919 O O . LYS A 1 115 ? 4.643 7.821 -3.691 1.00 79.75 115 LYS A O 1
ATOM 924 N N . TRP A 1 116 ? 3.214 8.286 -5.356 1.00 80.31 116 TRP A N 1
ATOM 925 C CA . TRP A 1 116 ? 4.175 8.024 -6.421 1.00 80.31 116 TRP A CA 1
ATOM 926 C C . TRP A 1 116 ? 5.329 9.024 -6.362 1.00 80.31 116 TRP A C 1
ATOM 928 O O . TRP A 1 116 ? 5.107 10.231 -6.358 1.00 80.31 116 TRP A O 1
ATOM 938 N N . THR A 1 117 ? 6.549 8.508 -6.271 1.00 79.44 117 THR A N 1
ATOM 939 C CA . THR A 1 117 ? 7.791 9.287 -6.304 1.00 79.44 117 THR A CA 1
ATOM 940 C C . THR A 1 117 ? 8.479 9.204 -7.657 1.00 79.44 117 THR A C 1
ATOM 942 O O . THR A 1 117 ? 9.269 10.083 -7.979 1.00 79.44 117 THR A O 1
ATOM 945 N N . LYS A 1 118 ? 8.216 8.142 -8.429 1.00 80.25 118 LYS A N 1
ATOM 946 C CA . LYS A 1 118 ? 8.828 7.890 -9.738 1.00 80.25 118 LYS A CA 1
ATOM 947 C C . LYS A 1 118 ? 8.056 6.842 -10.539 1.00 80.25 118 LYS A C 1
ATOM 949 O O . LYS A 1 118 ? 7.410 5.970 -9.951 1.00 80.25 118 LYS A O 1
ATOM 954 N N . LYS A 1 119 ? 8.242 6.849 -11.859 1.00 83.50 119 LYS A N 1
ATOM 955 C CA . LYS A 1 119 ? 7.827 5.762 -12.756 1.00 83.50 119 LYS A CA 1
ATOM 956 C C . LYS A 1 119 ? 8.836 4.613 -12.742 1.00 83.50 119 LYS A C 1
ATOM 958 O O . LYS A 1 119 ? 9.947 4.774 -13.218 1.00 83.50 119 LYS A O 1
ATOM 963 N N . SER A 1 120 ? 8.482 3.432 -12.237 1.00 84.69 120 SER A N 1
ATOM 964 C CA . SER A 1 120 ? 9.385 2.265 -12.289 1.00 84.69 120 SER A CA 1
ATOM 965 C C . SER A 1 120 ? 9.774 1.857 -13.721 1.00 84.69 120 SER A C 1
ATOM 967 O O . SER A 1 120 ? 8.923 1.851 -14.606 1.00 84.69 120 SER A O 1
ATOM 969 N N . ILE A 1 121 ? 11.020 1.407 -13.920 1.00 86.62 121 ILE A N 1
ATOM 970 C CA . ILE A 1 121 ? 11.515 0.863 -15.2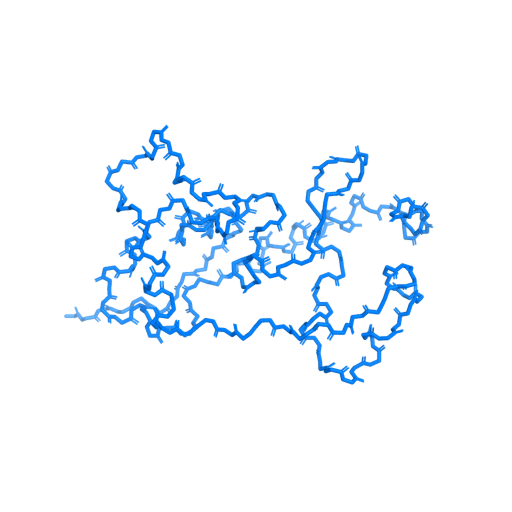02 1.00 86.62 121 ILE A CA 1
ATOM 971 C C . ILE A 1 121 ? 10.719 -0.355 -15.677 1.00 86.62 121 ILE A C 1
ATOM 973 O O . ILE A 1 121 ? 10.677 -0.664 -16.862 1.00 86.62 121 ILE A O 1
ATOM 977 N N . PHE A 1 122 ? 10.056 -1.063 -14.758 1.00 87.81 122 PHE A N 1
ATOM 978 C CA . PHE A 1 122 ? 9.247 -2.216 -15.131 1.00 87.81 122 PHE A CA 1
ATOM 979 C C . PHE A 1 122 ? 8.041 -1.825 -15.991 1.00 87.81 122 PHE A C 1
ATOM 981 O O . PHE A 1 122 ? 7.541 -2.661 -16.734 1.00 87.81 122 PHE A O 1
ATOM 988 N N . TRP A 1 123 ? 7.602 -0.563 -15.943 1.00 86.19 123 TRP A N 1
ATOM 989 C CA . TRP A 1 123 ? 6.531 -0.058 -16.804 1.00 86.19 123 TRP A CA 1
ATOM 990 C C . TRP A 1 123 ? 6.930 0.068 -18.278 1.00 86.19 123 TRP A C 1
ATOM 992 O O . TRP A 1 123 ? 6.041 0.219 -19.111 1.00 86.19 123 TRP A O 1
ATOM 1002 N N . ASP A 1 124 ? 8.218 -0.048 -18.612 1.00 87.38 124 ASP A N 1
ATOM 1003 C CA . ASP A 1 124 ? 8.680 -0.118 -20.004 1.00 87.38 124 ASP A CA 1
ATOM 1004 C C . ASP A 1 124 ? 8.475 -1.524 -20.604 1.00 87.38 124 ASP A C 1
ATOM 1006 O O . ASP A 1 124 ? 8.556 -1.715 -21.818 1.00 87.38 124 ASP A O 1
ATOM 1010 N N . LEU A 1 125 ? 8.168 -2.528 -19.769 1.00 89.12 125 LEU A N 1
ATOM 1011 C CA . LEU A 1 125 ? 7.824 -3.870 -20.229 1.00 89.12 125 LEU A CA 1
ATOM 1012 C C . LEU A 1 125 ? 6.357 -3.898 -20.712 1.00 89.12 125 LEU A C 1
ATOM 1014 O O . LEU A 1 125 ? 5.444 -3.627 -19.925 1.00 89.12 125 LEU A O 1
ATOM 1018 N N . PRO A 1 126 ? 6.078 -4.330 -21.957 1.00 87.44 126 PRO A N 1
ATOM 1019 C CA . PRO A 1 126 ? 4.760 -4.191 -22.599 1.00 87.44 126 PRO A CA 1
ATOM 1020 C C . PRO A 1 126 ? 3.639 -5.033 -21.965 1.00 87.44 126 PRO A C 1
ATOM 1022 O O . PRO A 1 126 ? 2.464 -4.861 -22.283 1.00 87.44 126 PRO A O 1
ATOM 1025 N N . TYR A 1 127 ? 3.986 -5.980 -21.092 1.00 88.75 127 TYR A N 1
ATOM 1026 C CA . TYR A 1 127 ? 3.039 -6.836 -20.374 1.00 88.75 127 TYR A CA 1
ATOM 1027 C C . TYR A 1 127 ? 2.891 -6.466 -18.893 1.00 88.75 127 TYR A C 1
ATOM 1029 O O . TYR A 1 127 ? 2.037 -7.034 -18.214 1.00 88.75 127 TYR A O 1
ATOM 1037 N N . TRP A 1 128 ? 3.698 -5.543 -18.363 1.00 88.69 128 TRP A N 1
ATOM 1038 C CA . TRP A 1 128 ? 3.745 -5.266 -16.923 1.00 88.69 128 TRP A CA 1
ATOM 1039 C C . TRP A 1 128 ? 2.437 -4.699 -16.370 1.00 88.69 128 TRP A C 1
ATOM 1041 O O . TRP A 1 128 ? 1.998 -5.053 -15.272 1.00 88.69 128 TRP A O 1
ATOM 1051 N N . SER A 1 129 ? 1.774 -3.864 -17.168 1.00 84.31 129 SER A N 1
ATOM 1052 C CA . SER A 1 129 ? 0.461 -3.290 -16.876 1.00 84.31 129 SER A CA 1
ATOM 1053 C C . SER A 1 129 ? -0.621 -4.368 -16.707 1.00 84.31 129 SER A C 1
ATOM 1055 O O . SER A 1 129 ? -1.495 -4.236 -15.847 1.00 84.31 129 SER A O 1
ATOM 1057 N N . LYS A 1 130 ? -0.487 -5.490 -17.429 1.00 85.44 130 LYS A N 1
ATOM 1058 C CA . LYS A 1 130 ? -1.417 -6.633 -17.439 1.00 85.44 130 LYS A CA 1
ATOM 1059 C C . LYS A 1 130 ? -1.227 -7.589 -16.259 1.00 85.44 130 LYS A C 1
ATOM 1061 O O . LYS A 1 130 ? -2.093 -8.423 -15.992 1.00 85.44 130 LYS A O 1
ATOM 1066 N N . LEU A 1 131 ? -0.107 -7.501 -15.539 1.00 86.81 131 LEU A N 1
ATOM 1067 C CA . LEU A 1 131 ? 0.162 -8.370 -14.395 1.00 86.81 131 LEU A CA 1
ATOM 1068 C C . LEU A 1 131 ? -0.703 -7.969 -13.194 1.00 86.81 131 LEU A C 1
ATOM 1070 O O . LEU A 1 131 ? -0.614 -6.853 -12.683 1.00 86.81 131 LEU A O 1
ATOM 1074 N N . LEU A 1 132 ? -1.501 -8.913 -12.685 1.00 80.69 132 LEU A N 1
ATOM 1075 C CA . LEU A 1 132 ? -2.328 -8.706 -11.487 1.00 80.69 132 LEU A CA 1
ATOM 1076 C C . LEU A 1 132 ? -1.494 -8.537 -10.211 1.00 80.69 132 LEU A C 1
ATOM 1078 O O . LEU A 1 132 ? -1.941 -7.902 -9.255 1.00 80.69 132 LEU A O 1
ATOM 1082 N N . ILE A 1 133 ? -0.307 -9.144 -10.183 1.00 80.50 133 ILE A N 1
ATOM 1083 C CA . ILE A 1 133 ? 0.605 -9.165 -9.043 1.00 80.50 133 ILE A CA 1
ATOM 1084 C C . ILE A 1 133 ? 2.000 -8.816 -9.564 1.00 80.50 133 ILE A C 1
ATOM 1086 O O . ILE A 1 133 ? 2.688 -9.666 -10.112 1.00 80.50 133 ILE A O 1
ATOM 1090 N N . ARG A 1 134 ? 2.397 -7.551 -9.415 1.00 87.50 134 ARG A N 1
ATOM 1091 C CA . ARG A 1 134 ? 3.696 -7.027 -9.884 1.00 87.50 134 ARG A CA 1
ATOM 1092 C C . ARG A 1 134 ? 4.788 -7.139 -8.827 1.00 87.50 134 ARG A C 1
ATOM 1094 O O . ARG A 1 134 ? 5.896 -7.604 -9.077 1.00 87.50 134 ARG A O 1
ATOM 1101 N N . HIS A 1 135 ? 4.448 -6.713 -7.618 1.00 87.25 135 HIS A N 1
ATOM 1102 C CA . HIS A 1 135 ? 5.361 -6.648 -6.494 1.00 87.25 135 HIS A CA 1
ATOM 1103 C C . HIS A 1 135 ? 4.753 -7.425 -5.329 1.00 87.25 135 HIS A C 1
ATOM 1105 O O . HIS A 1 135 ? 3.674 -7.092 -4.840 1.00 87.25 135 HIS A O 1
ATOM 1111 N N . ASN A 1 136 ? 5.451 -8.472 -4.912 1.00 85.50 136 ASN A N 1
ATOM 1112 C CA . ASN A 1 136 ? 5.127 -9.297 -3.765 1.00 85.50 136 ASN A CA 1
ATOM 1113 C C . ASN A 1 136 ? 5.975 -8.887 -2.569 1.00 85.50 136 ASN A C 1
ATOM 1115 O O . ASN A 1 136 ? 7.118 -8.450 -2.709 1.00 85.50 136 ASN A O 1
ATOM 1119 N N . PHE A 1 137 ? 5.397 -9.062 -1.389 1.00 82.38 137 PHE A N 1
ATOM 1120 C CA . PHE A 1 137 ? 6.109 -8.873 -0.143 1.00 82.38 137 PHE A CA 1
ATOM 1121 C C . PHE A 1 137 ? 6.877 -10.134 0.246 1.00 82.38 137 PHE A C 1
ATOM 1123 O O . PHE A 1 137 ? 6.314 -11.229 0.230 1.00 82.38 137 PHE A O 1
ATOM 1130 N N . ASP A 1 138 ? 8.134 -9.971 0.648 1.00 81.62 138 ASP A N 1
ATOM 1131 C CA . ASP A 1 138 ? 8.899 -11.035 1.288 1.00 81.62 138 ASP A CA 1
ATOM 1132 C C . ASP A 1 138 ? 8.397 -11.250 2.723 1.00 81.62 138 ASP A C 1
ATOM 1134 O O . ASP A 1 138 ? 8.671 -10.462 3.638 1.00 81.62 138 ASP A O 1
ATOM 1138 N N . VAL A 1 139 ? 7.634 -12.326 2.917 1.00 66.06 139 VAL A N 1
ATOM 1139 C CA . VAL A 1 139 ? 7.038 -12.680 4.210 1.00 66.06 139 VAL A CA 1
ATOM 1140 C C . VAL A 1 139 ? 8.118 -12.917 5.270 1.00 66.06 139 VAL A C 1
ATOM 1142 O O . VAL A 1 139 ? 7.926 -12.506 6.413 1.00 66.06 139 VAL A O 1
ATOM 1145 N N . MET A 1 140 ? 9.286 -13.460 4.901 1.00 68.31 140 MET A N 1
ATOM 1146 C CA . MET A 1 140 ? 10.358 -13.757 5.862 1.00 68.31 140 MET A CA 1
ATOM 1147 C C . MET A 1 140 ? 10.895 -12.494 6.553 1.00 68.31 140 MET A C 1
ATOM 1149 O O . MET A 1 140 ? 11.207 -12.508 7.746 1.00 68.31 140 MET A O 1
ATOM 1153 N N . HIS A 1 141 ? 10.971 -11.376 5.828 1.00 64.06 141 HIS A N 1
ATOM 1154 C CA . HIS A 1 141 ? 11.413 -10.092 6.381 1.00 64.06 141 HIS A CA 1
ATOM 1155 C C . HIS A 1 141 ? 10.291 -9.346 7.112 1.00 64.06 141 HIS A C 1
ATOM 1157 O O . HIS A 1 141 ? 10.539 -8.620 8.079 1.00 64.06 141 HIS A O 1
ATOM 1163 N N . ILE A 1 142 ? 9.044 -9.564 6.700 1.00 61.38 142 ILE A N 1
ATOM 1164 C CA . ILE A 1 142 ? 7.863 -8.979 7.335 1.00 61.38 142 ILE A CA 1
ATOM 1165 C C . ILE A 1 142 ? 7.560 -9.625 8.692 1.00 61.38 142 ILE A C 1
ATOM 1167 O O . ILE A 1 142 ? 7.165 -8.925 9.627 1.00 61.38 142 ILE A O 1
ATOM 1171 N N . GLU A 1 143 ? 7.781 -10.928 8.848 1.00 53.09 143 GLU A N 1
ATOM 1172 C CA . GLU A 1 143 ? 7.562 -11.626 10.118 1.00 53.09 143 GLU A CA 1
ATOM 1173 C C . GLU A 1 143 ? 8.456 -11.096 11.236 1.00 53.09 143 GLU A C 1
ATOM 1175 O O . GLU A 1 143 ? 7.977 -10.936 12.354 1.00 53.09 143 GLU A O 1
ATOM 1180 N N . LYS A 1 144 ? 9.702 -10.699 10.947 1.00 52.09 144 LYS A N 1
ATOM 1181 C CA . LYS A 1 144 ? 10.569 -10.009 11.921 1.00 52.09 144 LYS A CA 1
ATOM 1182 C C . LYS A 1 144 ? 9.985 -8.665 12.363 1.00 52.09 144 LYS A C 1
ATOM 1184 O O . LYS A 1 144 ? 10.082 -8.310 13.536 1.00 52.09 144 LYS A O 1
ATOM 1189 N N . MET A 1 145 ? 9.334 -7.936 11.457 1.00 48.56 145 MET A N 1
ATOM 1190 C CA . MET A 1 145 ? 8.677 -6.666 11.769 1.00 48.56 145 MET A CA 1
ATOM 1191 C C . MET A 1 145 ? 7.385 -6.870 12.569 1.00 48.56 145 MET A C 1
ATOM 1193 O O . MET A 1 145 ? 7.159 -6.143 13.537 1.00 48.56 145 MET A O 1
ATOM 1197 N N . TYR A 1 146 ? 6.583 -7.892 12.255 1.00 47.91 146 TYR A N 1
ATOM 1198 C CA . TYR A 1 146 ? 5.466 -8.302 13.109 1.00 47.91 146 TYR A CA 1
ATOM 1199 C C . TYR A 1 146 ? 5.965 -8.751 14.483 1.00 47.91 146 TYR A C 1
ATOM 1201 O O . TYR A 1 146 ? 5.445 -8.275 15.487 1.00 47.91 146 TYR A O 1
ATOM 1209 N N . LEU A 1 147 ? 7.011 -9.578 14.565 1.00 31.00 147 LEU A N 1
ATOM 1210 C CA . LEU A 1 147 ? 7.573 -10.032 15.835 1.00 31.00 147 LEU A CA 1
ATOM 1211 C C . LEU A 1 147 ? 8.115 -8.869 16.662 1.00 31.00 147 LEU A C 1
ATOM 1213 O O . LEU A 1 147 ? 7.976 -8.904 17.873 1.00 31.00 147 LEU A O 1
ATOM 1217 N N . ILE A 1 148 ? 8.680 -7.819 16.061 1.00 33.28 148 ILE A N 1
ATOM 1218 C CA . ILE A 1 148 ? 9.075 -6.598 16.781 1.00 33.28 148 ILE A CA 1
ATOM 1219 C C . ILE A 1 148 ? 7.839 -5.811 17.229 1.00 33.28 148 ILE A C 1
ATOM 1221 O O . ILE A 1 148 ? 7.795 -5.370 18.374 1.00 33.28 148 ILE A O 1
ATOM 1225 N N . ILE A 1 149 ? 6.803 -5.688 16.394 1.00 36.81 149 ILE A N 1
ATOM 1226 C CA . ILE A 1 149 ? 5.526 -5.066 16.780 1.00 36.81 149 ILE A CA 1
ATOM 1227 C C . ILE A 1 149 ? 4.836 -5.851 17.901 1.00 36.81 149 ILE A C 1
ATOM 1229 O O . ILE A 1 149 ? 4.166 -5.225 18.704 1.00 36.81 149 ILE A O 1
ATOM 1233 N N . TYR A 1 150 ? 5.006 -7.171 18.006 1.00 32.78 150 TYR A N 1
ATOM 1234 C CA . TYR A 1 150 ? 4.429 -7.989 19.080 1.00 32.78 150 TYR A CA 1
ATOM 1235 C C . TYR A 1 150 ? 5.360 -8.153 20.299 1.00 32.78 150 TYR A C 1
ATOM 1237 O O . TYR A 1 150 ? 4.869 -8.257 21.418 1.00 32.78 150 TYR A O 1
ATOM 1245 N N . SER A 1 151 ? 6.687 -8.121 20.131 1.00 28.12 151 SER A N 1
ATOM 1246 C CA . SER A 1 151 ? 7.673 -8.290 21.221 1.00 28.12 151 SER A CA 1
ATOM 1247 C C . SER A 1 151 ? 8.061 -6.974 21.901 1.00 28.12 151 SER A C 1
ATOM 1249 O O . SER A 1 151 ? 8.338 -6.965 23.096 1.00 28.12 151 SER A O 1
ATOM 1251 N N . THR A 1 152 ? 7.974 -5.838 21.197 1.00 34.47 152 THR A N 1
ATOM 1252 C CA . THR A 1 152 ? 7.975 -4.493 21.815 1.00 34.47 152 THR A CA 1
ATOM 1253 C C . THR A 1 152 ? 6.579 -4.063 22.283 1.00 34.47 152 THR A C 1
ATOM 1255 O O . THR A 1 152 ? 6.399 -2.941 22.758 1.00 34.47 152 THR A O 1
ATOM 1258 N N . TRP A 1 153 ? 5.605 -4.984 22.230 1.00 34.41 153 TRP A N 1
ATOM 1259 C CA . TRP A 1 153 ? 4.248 -4.866 22.772 1.00 34.41 153 TRP A CA 1
ATOM 1260 C C . TRP A 1 153 ? 4.049 -5.767 23.998 1.00 34.41 153 TRP A C 1
ATOM 1262 O O . TRP A 1 153 ? 3.113 -6.573 24.038 1.00 34.41 153 TRP A O 1
ATOM 1272 N N . PRO A 1 154 ? 4.838 -5.610 25.081 1.00 32.19 154 PRO A N 1
ATOM 1273 C CA . PRO A 1 154 ? 4.220 -5.847 26.369 1.00 32.19 154 PRO A CA 1
ATOM 1274 C C . PRO A 1 154 ? 3.006 -4.901 26.444 1.00 32.19 154 PRO A C 1
ATOM 1276 O O . PRO A 1 154 ? 3.050 -3.792 25.914 1.00 32.19 154 PRO A O 1
ATOM 1279 N N . TRP A 1 155 ? 1.918 -5.322 27.090 1.00 31.45 155 TRP A N 1
ATOM 1280 C CA . TRP A 1 155 ? 0.680 -4.549 27.316 1.00 31.45 155 TRP A CA 1
ATOM 1281 C C . TRP A 1 155 ? -0.465 -4.718 26.300 1.00 31.45 155 TRP A C 1
ATOM 1283 O O . TRP A 1 155 ? -1.046 -3.748 25.803 1.00 31.45 155 TRP A O 1
ATOM 1293 N N . THR A 1 156 ? -0.960 -5.948 26.160 1.00 42.00 156 THR A N 1
ATOM 1294 C CA . THR A 1 156 ? -2.314 -6.244 25.641 1.00 42.00 156 THR A CA 1
ATOM 1295 C C . THR A 1 156 ? -3.463 -5.634 26.474 1.00 42.00 156 THR A C 1
ATOM 1297 O O . THR A 1 156 ? -4.614 -5.663 26.047 1.00 42.00 156 THR A O 1
ATOM 1300 N N . SER A 1 157 ? -3.193 -4.985 27.614 1.00 36.97 157 SER A N 1
ATOM 1301 C CA . SER A 1 157 ? -4.211 -4.321 28.449 1.00 36.97 157 SER A CA 1
ATOM 1302 C C . SER A 1 157 ? -4.173 -2.782 28.437 1.00 36.97 157 SER A C 1
ATOM 1304 O O . SER A 1 157 ? -5.188 -2.149 28.745 1.00 36.97 157 SER A O 1
ATOM 1306 N N . ARG A 1 158 ? -3.050 -2.147 28.063 1.00 35.41 158 ARG A N 1
ATOM 1307 C CA . ARG A 1 158 ? -2.845 -0.692 28.260 1.00 35.41 158 ARG A CA 1
ATOM 1308 C C . ARG A 1 158 ? -3.062 0.149 26.996 1.00 35.41 158 ARG A C 1
ATOM 1310 O O . ARG A 1 158 ? -3.499 1.292 27.102 1.00 35.41 158 ARG A O 1
ATOM 1317 N N . VAL A 1 159 ? -2.889 -0.428 25.804 1.00 40.25 159 VAL A N 1
ATOM 1318 C CA . VAL A 1 159 ? -3.159 0.262 24.523 1.00 40.25 159 VAL A CA 1
ATOM 1319 C C . VAL A 1 159 ? -4.660 0.502 24.298 1.00 40.25 159 VAL A C 1
ATOM 1321 O O . VAL A 1 159 ? -5.050 1.502 23.698 1.00 40.25 159 VAL A O 1
ATOM 1324 N N . ARG A 1 160 ? -5.532 -0.325 24.896 1.00 41.00 160 ARG A N 1
ATOM 1325 C CA . ARG A 1 160 ? -6.995 -0.128 24.860 1.00 41.00 160 ARG A CA 1
ATOM 1326 C C . ARG A 1 160 ? -7.460 1.202 25.471 1.00 41.00 160 ARG A C 1
ATOM 1328 O O . ARG A 1 160 ? -8.579 1.613 25.187 1.00 41.00 160 ARG A O 1
ATOM 1335 N N . ARG A 1 161 ? -6.641 1.849 26.314 1.00 36.59 161 ARG A N 1
ATOM 1336 C CA . ARG A 1 161 ? -6.982 3.112 26.995 1.00 36.59 161 ARG A CA 1
ATOM 1337 C C . ARG A 1 161 ? -6.253 4.348 26.458 1.00 36.59 161 ARG A C 1
ATOM 1339 O O . ARG A 1 161 ? -6.546 5.426 26.942 1.00 36.59 161 ARG A O 1
ATOM 1346 N N . ARG A 1 162 ? -5.308 4.209 25.518 1.00 38.47 162 ARG A N 1
ATOM 1347 C CA . ARG A 1 162 ? -4.475 5.333 25.024 1.00 38.47 162 ARG A CA 1
ATOM 1348 C C . ARG A 1 162 ? -4.572 5.601 23.515 1.00 38.47 162 ARG A C 1
ATOM 1350 O O . ARG A 1 162 ? -3.868 6.463 23.010 1.00 38.47 162 ARG A O 1
ATOM 1357 N N . ILE A 1 163 ? -5.417 4.858 22.797 1.00 43.97 163 ILE A N 1
ATOM 1358 C CA . ILE A 1 163 ? -5.840 5.184 21.416 1.00 43.97 163 ILE A CA 1
ATOM 1359 C C . ILE A 1 163 ? -7.224 5.884 21.427 1.00 43.97 163 ILE A C 1
ATOM 1361 O O . ILE A 1 163 ? -7.808 6.138 20.380 1.00 43.97 163 ILE A O 1
ATOM 1365 N N . ILE A 1 164 ? -7.757 6.184 22.616 1.00 38.19 164 ILE A N 1
ATOM 1366 C CA . ILE A 1 164 ? -8.970 6.986 22.833 1.00 38.19 164 ILE A CA 1
ATOM 1367 C C . ILE A 1 164 ? -8.519 8.323 23.399 1.00 38.19 164 ILE A C 1
ATOM 1369 O O . ILE A 1 164 ? -7.641 8.263 24.291 1.00 38.19 164 ILE A O 1
#